Protein AF-D2U1A9-F1 (afdb_monomer)

Sequence (76 aa):
MHVTKFAELIGKTPSAVKEMIENNKLPIIPLQDPNKPNSRVRERLIYIPEFNRGVREAYFNRPAEERDAWKKWFGL

Foldseek 3Di:
DALCVVCVVVVHDSVVSVVCVVVVVFAWDWDDDPVCPPDPDITIDTDVVVVVVVVVCVLVVDPPCVSCVCVVVVVD

Mean predicted aligned error: 4.47 Å

Solvent-accessible surface area (backbone atoms only — not comparable to full-atom values): 4579 Å² total; per-residue (Å²): 79,54,56,60,61,52,14,58,78,70,76,46,54,52,66,59,51,51,53,36,46,77,67,67,73,52,56,68,46,79,50,64,58,84,93,44,84,82,55,88,80,57,51,58,27,40,42,59,71,61,45,53,49,52,54,50,49,64,54,66,75,43,59,65,70,72,65,48,50,67,36,59,82,73,76,96

InterPro domains:
  IPR019679 Regulatory phage protein Cox [PF10743] (2-76)
  IPR038147 Cox superfamily [G3DSA:6.10.200.10] (1-76)

Radius of gyration: 17.22 Å; Cα contacts (8 Å, |Δi|>4): 63; chains: 1; bounding box: 46×22×43 Å

Structure (mmCIF, N/CA/C/O backbone):
data_AF-D2U1A9-F1
#
_entry.id   AF-D2U1A9-F1
#
loop_
_atom_site.group_PDB
_atom_site.id
_atom_site.type_symbol
_atom_site.label_atom_id
_atom_site.label_alt_id
_atom_site.label_comp_id
_atom_site.label_asym_id
_atom_site.label_entity_id
_atom_site.label_seq_id
_atom_site.pdbx_PDB_ins_code
_atom_site.Cartn_x
_atom_site.Cartn_y
_atom_site.Cartn_z
_atom_site.occupancy
_atom_site.B_iso_or_equiv
_atom_site.auth_seq_id
_atom_site.auth_comp_id
_atom_site.auth_asym_id
_atom_site.auth_atom_id
_atom_site.pdbx_PDB_model_num
ATOM 1 N N . MET A 1 1 ? -0.434 -5.728 8.831 1.00 92.06 1 MET A N 1
ATOM 2 C CA . MET A 1 1 ? 0.299 -4.472 9.115 1.00 92.06 1 MET A CA 1
ATOM 3 C C . MET A 1 1 ? -0.681 -3.328 9.309 1.00 92.06 1 MET A C 1
ATOM 5 O O . MET A 1 1 ? -1.656 -3.271 8.571 1.00 92.06 1 MET A O 1
ATOM 9 N N . HIS A 1 2 ? -0.449 -2.433 10.273 1.00 94.12 2 HIS A N 1
ATOM 10 C CA . HIS A 1 2 ? -1.333 -1.283 10.501 1.00 94.12 2 HIS A CA 1
ATOM 11 C C . HIS A 1 2 ? -1.267 -0.271 9.349 1.00 94.12 2 HIS A C 1
ATOM 13 O O . HIS A 1 2 ? -0.209 -0.048 8.757 1.00 94.12 2 HIS A O 1
ATOM 19 N N . VAL A 1 3 ? -2.404 0.372 9.070 1.00 93.62 3 VAL A N 1
ATOM 20 C CA . VAL A 1 3 ? -2.561 1.378 8.003 1.00 93.62 3 VAL A CA 1
ATOM 21 C C . VAL A 1 3 ? -1.578 2.536 8.152 1.00 93.62 3 VAL A C 1
ATOM 23 O O . VAL A 1 3 ? -0.992 2.967 7.166 1.00 93.62 3 VAL A O 1
ATOM 26 N N . THR A 1 4 ? -1.367 3.018 9.377 1.00 94.94 4 THR A N 1
ATOM 27 C CA . THR A 1 4 ? -0.438 4.119 9.670 1.00 94.94 4 THR A CA 1
ATOM 28 C C . THR A 1 4 ? 0.994 3.756 9.307 1.00 94.94 4 THR A C 1
ATOM 30 O O . THR A 1 4 ? 1.653 4.520 8.606 1.00 94.94 4 THR A O 1
ATOM 33 N N . LYS A 1 5 ? 1.453 2.561 9.702 1.00 96.69 5 LYS A N 1
ATOM 34 C CA . LYS A 1 5 ? 2.808 2.111 9.379 1.00 96.69 5 LYS A CA 1
ATOM 35 C C . LYS A 1 5 ? 2.993 1.871 7.884 1.00 96.69 5 LYS A C 1
ATOM 37 O O . LYS A 1 5 ? 4.030 2.219 7.335 1.00 96.69 5 LYS A O 1
ATOM 42 N N . PHE A 1 6 ? 1.990 1.315 7.205 1.00 96.56 6 PHE A N 1
ATOM 43 C CA . PHE A 1 6 ? 2.052 1.172 5.750 1.00 96.56 6 PHE A CA 1
ATOM 44 C C . PHE A 1 6 ? 2.107 2.520 5.041 1.00 96.56 6 PHE A C 1
ATOM 46 O O . PHE A 1 6 ? 2.910 2.671 4.130 1.00 96.56 6 PHE A O 1
ATOM 53 N N . ALA A 1 7 ? 1.306 3.494 5.479 1.00 97.38 7 ALA A N 1
ATOM 54 C CA . ALA A 1 7 ? 1.310 4.842 4.921 1.00 97.38 7 ALA A CA 1
ATOM 55 C C . ALA A 1 7 ? 2.702 5.487 5.008 1.00 97.38 7 ALA A C 1
ATOM 57 O O . ALA A 1 7 ? 3.189 6.010 4.009 1.00 97.38 7 ALA A O 1
ATOM 58 N N . GLU A 1 8 ? 3.364 5.356 6.162 1.00 97.75 8 GLU A N 1
ATOM 59 C CA . GLU A 1 8 ? 4.749 5.793 6.369 1.00 97.75 8 GLU A CA 1
ATOM 60 C C . GLU A 1 8 ? 5.713 5.122 5.376 1.00 97.75 8 GLU A C 1
ATOM 62 O O . GLU A 1 8 ? 6.459 5.812 4.687 1.00 97.75 8 GLU A O 1
ATOM 67 N N . LEU A 1 9 ? 5.650 3.791 5.240 1.00 97.12 9 LEU A N 1
ATOM 68 C CA . LEU A 1 9 ? 6.549 3.026 4.364 1.00 97.12 9 LEU A CA 1
ATOM 69 C C . LEU A 1 9 ? 6.421 3.392 2.879 1.00 97.12 9 LEU A C 1
ATOM 71 O O . LEU A 1 9 ? 7.402 3.301 2.147 1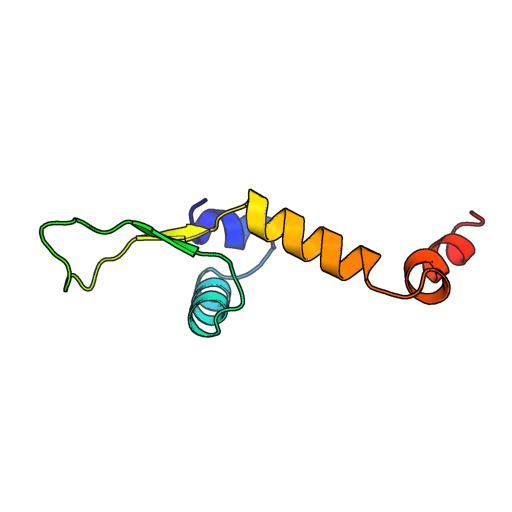.00 97.12 9 LEU A O 1
ATOM 75 N N . ILE A 1 10 ? 5.229 3.790 2.427 1.00 95.56 10 ILE A N 1
ATOM 76 C CA . ILE A 1 10 ? 4.988 4.172 1.027 1.00 95.56 10 ILE A CA 1
ATOM 77 C C . ILE A 1 10 ? 4.993 5.692 0.803 1.00 95.56 10 ILE A C 1
ATOM 79 O O . ILE A 1 10 ? 4.633 6.144 -0.286 1.00 95.56 10 ILE A O 1
ATOM 83 N N . GLY A 1 11 ? 5.335 6.486 1.826 1.00 97.31 11 GLY A N 1
ATOM 84 C CA . GLY A 1 11 ? 5.380 7.948 1.745 1.00 97.31 11 GLY A CA 1
ATOM 85 C C . GLY A 1 11 ? 4.023 8.610 1.468 1.00 97.31 11 GLY A C 1
ATOM 86 O O . GLY A 1 11 ? 3.965 9.633 0.789 1.00 97.31 11 GLY A O 1
ATOM 87 N N . LYS A 1 12 ? 2.914 8.026 1.942 1.00 97.06 12 LYS A N 1
ATOM 88 C CA . LYS A 1 12 ? 1.553 8.577 1.793 1.00 97.06 12 LYS A CA 1
ATOM 89 C C . LYS A 1 12 ? 0.967 8.999 3.135 1.00 97.06 12 LYS A C 1
ATOM 91 O O . LYS A 1 12 ? 1.368 8.524 4.192 1.00 97.06 12 LYS A O 1
ATOM 96 N N . THR A 1 13 ? -0.043 9.868 3.099 1.00 97.75 13 THR A N 1
ATOM 97 C CA . THR A 1 13 ? -0.810 10.199 4.306 1.00 97.75 13 THR A CA 1
ATOM 98 C C . THR A 1 13 ? -1.700 9.016 4.715 1.00 97.75 13 THR A C 1
ATOM 100 O O . THR A 1 13 ? -2.203 8.291 3.848 1.00 97.75 13 THR A O 1
ATOM 103 N N . PRO A 1 14 ? -1.983 8.821 6.018 1.00 95.62 14 PRO A N 1
ATOM 104 C CA . PRO A 1 14 ? -2.914 7.783 6.461 1.00 95.62 14 PRO A CA 1
ATOM 105 C C . PRO A 1 14 ? -4.312 7.911 5.840 1.00 95.62 14 PRO A C 1
ATOM 107 O O . PRO A 1 14 ? -4.975 6.901 5.619 1.00 95.62 14 PRO A O 1
ATOM 110 N N . SER A 1 15 ? -4.757 9.138 5.533 1.00 96.00 15 SER A N 1
ATOM 111 C CA . SER A 1 15 ? -6.044 9.382 4.867 1.00 96.00 15 SER A CA 1
ATOM 112 C C . SER A 1 15 ? -6.069 8.828 3.443 1.00 96.00 15 SER A C 1
ATOM 114 O O . SER A 1 15 ? -7.022 8.145 3.081 1.00 96.00 15 SER A O 1
ATOM 116 N N . ALA A 1 16 ? -5.003 9.040 2.665 1.00 97.31 16 ALA A N 1
ATOM 117 C CA . ALA A 1 16 ? -4.907 8.502 1.309 1.00 97.31 16 ALA A CA 1
ATOM 118 C C . ALA A 1 16 ? -4.926 6.965 1.310 1.00 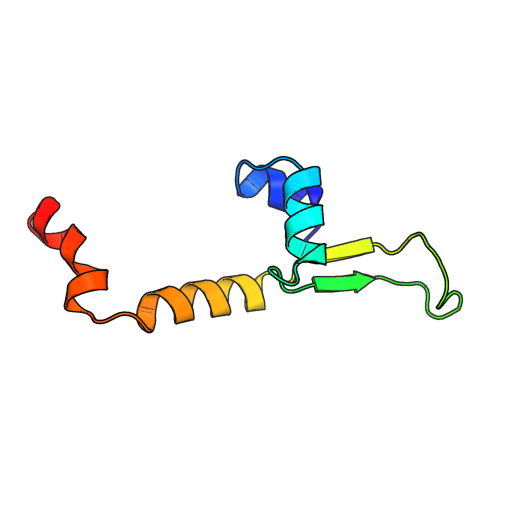97.31 16 ALA A C 1
ATOM 120 O O . ALA A 1 16 ? -5.568 6.343 0.470 1.00 97.31 16 ALA A O 1
ATOM 121 N N . VAL A 1 17 ? -4.269 6.329 2.286 1.00 96.31 17 VAL A N 1
ATOM 122 C CA . VAL A 1 17 ? -4.314 4.863 2.411 1.00 96.31 17 VAL A CA 1
ATOM 123 C C . VAL A 1 17 ? -5.712 4.374 2.801 1.00 96.31 17 VAL A C 1
ATOM 125 O O . VAL A 1 17 ? -6.155 3.357 2.275 1.00 96.31 17 VAL A O 1
ATOM 128 N N . LYS A 1 18 ? -6.448 5.088 3.664 1.00 93.88 18 LYS A N 1
ATOM 129 C CA . LYS A 1 18 ? -7.853 4.750 3.965 1.00 93.88 18 LYS A CA 1
ATOM 130 C C . LYS A 1 18 ? -8.732 4.806 2.716 1.00 93.88 18 LYS A C 1
ATOM 132 O O . LYS A 1 18 ? -9.468 3.858 2.465 1.00 93.88 18 LYS A O 1
ATOM 137 N N . GLU A 1 19 ? -8.581 5.847 1.905 1.00 96.56 19 GLU A N 1
ATOM 138 C CA . GLU A 1 19 ? -9.295 5.987 0.635 1.00 96.56 19 GLU A CA 1
ATOM 139 C C . GLU A 1 19 ? -8.926 4.861 -0.351 1.00 96.56 19 GLU A C 1
ATOM 141 O O . GLU A 1 19 ? -9.784 4.310 -1.039 1.00 96.56 19 GLU A O 1
ATOM 146 N N . MET A 1 20 ? -7.656 4.442 -0.398 1.00 96.44 20 MET A N 1
ATOM 147 C CA . MET A 1 20 ? -7.245 3.274 -1.189 1.00 96.44 20 MET A CA 1
ATOM 148 C C . MET A 1 20 ? -7.948 1.992 -0.732 1.00 96.44 20 MET A C 1
ATOM 150 O O . MET A 1 20 ? -8.321 1.175 -1.572 1.00 96.44 20 MET A O 1
ATOM 154 N N . ILE A 1 21 ? -8.140 1.816 0.577 1.00 94.50 21 ILE A N 1
ATOM 155 C CA . ILE A 1 21 ? -8.869 0.669 1.123 1.00 94.50 21 ILE A CA 1
ATOM 156 C C . ILE A 1 21 ? -10.346 0.724 0.731 1.00 94.50 21 ILE A C 1
ATOM 158 O O . ILE A 1 21 ? -10.894 -0.288 0.313 1.00 94.50 21 ILE A O 1
ATOM 162 N N . GLU A 1 22 ? -10.989 1.882 0.867 1.00 93.56 22 GLU A N 1
ATOM 163 C CA . GLU A 1 22 ? -12.402 2.071 0.502 1.00 93.56 22 GLU A CA 1
ATOM 164 C C . GLU A 1 22 ? -12.644 1.823 -0.991 1.00 93.56 22 G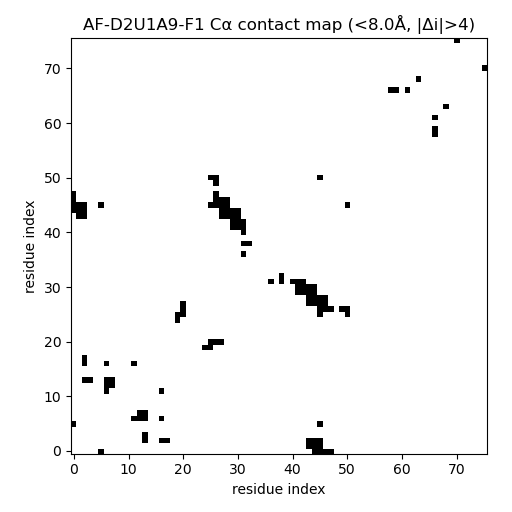LU A C 1
ATOM 166 O O . GLU A 1 22 ? -13.665 1.258 -1.369 1.00 93.56 22 GLU A O 1
ATOM 171 N N . ASN A 1 23 ? -11.648 2.134 -1.820 1.00 96.50 23 ASN A N 1
ATOM 172 C CA . ASN A 1 23 ? -11.635 1.828 -3.247 1.00 96.50 23 ASN A CA 1
ATOM 173 C C . ASN A 1 23 ? -11.149 0.403 -3.587 1.00 96.50 23 ASN A C 1
ATOM 175 O O . ASN A 1 23 ? -10.834 0.135 -4.745 1.00 96.50 23 ASN A O 1
ATOM 179 N N . ASN A 1 24 ? -11.039 -0.504 -2.609 1.00 93.88 24 ASN A N 1
ATOM 180 C CA . ASN A 1 24 ? -10.604 -1.898 -2.785 1.00 93.88 24 ASN A CA 1
ATOM 181 C C . ASN A 1 24 ? -9.228 -2.075 -3.462 1.00 93.88 24 ASN A C 1
ATOM 183 O O . ASN A 1 24 ? -8.966 -3.088 -4.105 1.00 93.88 24 ASN A O 1
ATOM 187 N N . LYS A 1 25 ? -8.315 -1.108 -3.308 1.00 95.75 25 LYS A N 1
ATOM 188 C CA . LYS A 1 25 ? -6.971 -1.154 -3.917 1.00 95.75 25 LYS A CA 1
ATOM 189 C C . LYS A 1 25 ? -5.941 -1.913 -3.079 1.00 95.75 25 LYS A C 1
ATOM 191 O O . LYS A 1 25 ? -4.801 -2.060 -3.513 1.00 95.75 25 LYS A O 1
ATOM 196 N N . LEU A 1 26 ? -6.293 -2.328 -1.861 1.00 96.62 26 LEU A N 1
ATOM 197 C CA . LEU A 1 26 ? -5.375 -2.966 -0.919 1.00 96.62 26 LEU A CA 1
ATOM 198 C C . LEU A 1 26 ? -5.992 -4.238 -0.323 1.00 96.62 26 LEU A C 1
ATOM 200 O O . LEU A 1 26 ? -7.171 -4.220 0.033 1.00 96.62 26 LEU A O 1
ATOM 204 N N . PRO A 1 27 ? -5.204 -5.315 -0.150 1.00 96.69 27 PRO A N 1
ATOM 205 C CA . PRO A 1 27 ? -5.665 -6.524 0.520 1.00 96.69 27 PRO A CA 1
ATOM 206 C C . PRO A 1 27 ? -5.753 -6.282 2.031 1.00 96.69 27 PRO A C 1
ATOM 208 O O . PRO A 1 27 ? -4.746 -6.001 2.690 1.00 96.69 27 PRO A O 1
ATOM 211 N N . ILE A 1 28 ? -6.964 -6.389 2.582 1.00 95.62 28 ILE A N 1
ATOM 212 C CA . ILE A 1 28 ? -7.255 -6.091 3.987 1.00 95.62 28 ILE A CA 1
ATOM 213 C C . ILE A 1 28 ? -7.790 -7.314 4.719 1.00 95.62 28 ILE A C 1
ATOM 215 O O . ILE A 1 28 ? -8.690 -7.998 4.245 1.00 95.62 28 ILE A O 1
ATOM 219 N N . ILE A 1 29 ? -7.281 -7.511 5.932 1.00 92.38 29 ILE A N 1
ATOM 220 C CA . ILE A 1 29 ? -7.851 -8.384 6.950 1.00 92.38 29 ILE A CA 1
ATOM 221 C C . ILE A 1 29 ? -8.581 -7.486 7.960 1.00 92.38 29 ILE A C 1
ATOM 223 O O . ILE A 1 29 ? -7.933 -6.658 8.616 1.00 92.38 29 ILE A O 1
ATOM 227 N N . PRO A 1 30 ? -9.915 -7.593 8.080 1.00 88.44 30 PRO A N 1
ATOM 228 C CA . PRO A 1 30 ? -10.652 -6.893 9.119 1.00 88.44 30 PRO A CA 1
ATOM 229 C C . PRO A 1 30 ? -10.414 -7.583 10.466 1.00 88.44 30 PRO A C 1
ATOM 231 O O . PRO A 1 30 ? -10.681 -8.772 10.620 1.00 88.44 30 PRO A O 1
ATOM 234 N N . LEU A 1 31 ? -9.937 -6.830 11.452 1.00 86.62 31 LEU A N 1
ATOM 235 C CA . LEU A 1 31 ? -9.891 -7.261 12.841 1.00 86.62 31 LEU A CA 1
ATOM 236 C C . LEU A 1 31 ? -11.123 -6.691 13.546 1.00 86.62 31 LEU A C 1
ATOM 238 O O . LEU A 1 31 ? -11.263 -5.477 13.734 1.00 86.62 31 LEU A O 1
ATOM 242 N N . GLN A 1 32 ? -12.052 -7.583 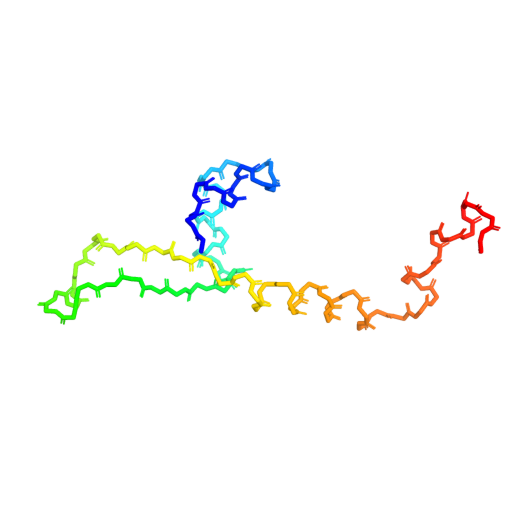13.871 1.00 84.94 32 GLN A N 1
ATOM 243 C CA . GLN A 1 32 ? -13.340 -7.244 14.448 1.00 84.94 32 GLN A CA 1
ATOM 244 C C . GLN A 1 32 ? -13.664 -8.186 15.604 1.00 84.94 32 GLN A C 1
ATOM 246 O O . GLN A 1 32 ? -13.428 -9.387 15.514 1.00 84.94 32 GLN A O 1
ATOM 251 N N . ASP A 1 33 ? -14.231 -7.628 16.674 1.00 84.06 33 ASP A N 1
ATOM 252 C CA . ASP A 1 33 ? -14.787 -8.406 17.779 1.00 84.06 33 ASP A CA 1
ATOM 253 C C . ASP A 1 33 ? -15.950 -9.279 17.262 1.00 84.06 33 ASP A C 1
ATOM 255 O O . ASP A 1 33 ? -16.951 -8.722 16.784 1.00 84.06 33 ASP A O 1
ATOM 259 N N . PRO A 1 34 ? -15.855 -10.619 17.365 1.00 85.50 34 PRO A N 1
ATOM 260 C CA . PRO A 1 34 ? -16.909 -11.530 16.925 1.00 85.50 34 PRO A CA 1
ATOM 261 C C . PRO A 1 34 ? -18.257 -11.271 17.609 1.00 85.50 34 PRO A C 1
ATOM 263 O O . PRO A 1 34 ? -19.305 -11.491 17.008 1.00 85.50 34 PRO A O 1
ATOM 266 N N . ASN A 1 35 ? -18.242 -10.748 18.838 1.00 89.50 35 ASN A N 1
ATOM 267 C CA . ASN A 1 35 ? -19.449 -10.451 19.610 1.00 89.50 35 ASN A CA 1
ATOM 268 C C . ASN A 1 35 ? -20.073 -9.097 19.240 1.00 89.50 35 ASN A C 1
ATOM 270 O O . ASN A 1 35 ? -21.164 -8.765 19.704 1.00 89.50 35 ASN A O 1
ATOM 274 N N . LYS A 1 36 ? -19.391 -8.290 18.415 1.00 84.69 36 LYS A N 1
ATOM 275 C CA . LYS A 1 36 ? -19.855 -6.966 17.973 1.00 84.69 36 LYS A CA 1
ATOM 276 C C . LYS A 1 36 ? -19.741 -6.826 16.448 1.00 84.69 36 LYS A C 1
ATOM 278 O O . LYS A 1 36 ? -19.011 -5.955 15.953 1.00 84.69 36 LYS A O 1
ATOM 283 N N . PRO A 1 37 ? -2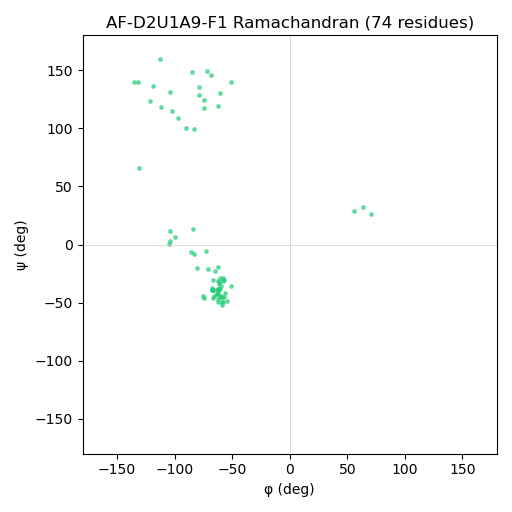0.514 -7.613 15.673 1.00 77.81 37 PRO A N 1
ATOM 284 C CA . PRO A 1 37 ? -20.468 -7.614 14.207 1.00 77.81 37 PRO A CA 1
ATOM 285 C C . PRO A 1 37 ? -20.864 -6.265 13.572 1.00 77.81 37 PRO A C 1
ATOM 287 O O . PRO A 1 37 ? -20.448 -5.957 12.455 1.00 77.81 37 PRO A O 1
ATOM 290 N N . ASN A 1 38 ? -21.563 -5.392 14.304 1.00 80.31 38 ASN A N 1
ATOM 291 C CA . ASN A 1 38 ? -21.953 -4.055 13.836 1.00 80.31 38 ASN A CA 1
ATOM 292 C C . ASN A 1 38 ? -21.108 -2.911 14.426 1.00 80.31 38 ASN A C 1
ATOM 294 O O . ASN A 1 38 ? -21.462 -1.743 14.271 1.00 80.31 38 ASN A O 1
ATOM 298 N N . SER A 1 39 ? -19.985 -3.210 15.094 1.00 78.50 39 SER A N 1
ATOM 299 C CA . SER A 1 39 ? -19.090 -2.167 15.609 1.00 78.50 39 SER A CA 1
ATOM 300 C C . SER A 1 39 ? -18.548 -1.289 14.474 1.00 78.50 39 SER A C 1
ATOM 302 O O . SER A 1 39 ? -18.016 -1.795 13.480 1.00 78.50 39 SER A O 1
ATOM 304 N N . ARG A 1 40 ? -18.649 0.036 14.656 1.00 67.12 40 ARG A N 1
ATOM 305 C CA . ARG A 1 40 ? -18.008 1.054 13.803 1.00 67.12 40 ARG A CA 1
ATOM 306 C C . ARG A 1 40 ? -16.484 1.026 13.918 1.00 67.12 40 ARG A C 1
ATOM 308 O O . ARG A 1 40 ? -15.796 1.361 12.958 1.00 67.12 40 ARG A O 1
ATOM 315 N N . VAL A 1 41 ? -15.959 0.639 15.081 1.00 64.31 41 VAL A N 1
ATOM 316 C CA . VAL A 1 41 ? -14.519 0.495 15.305 1.00 64.31 41 VAL A CA 1
ATOM 317 C C . VAL A 1 41 ? -14.118 -0.881 14.793 1.00 64.31 41 VAL A C 1
ATOM 319 O O . VAL A 1 41 ? -14.349 -1.893 15.455 1.00 64.31 41 VAL A O 1
ATOM 322 N N . ARG A 1 42 ? -13.571 -0.905 13.578 1.00 72.56 42 ARG A N 1
ATOM 323 C CA . ARG A 1 42 ? -12.936 -2.077 12.977 1.00 72.56 42 ARG A CA 1
ATOM 324 C C . ARG A 1 42 ? -11.508 -1.702 12.661 1.00 72.56 42 ARG A C 1
ATOM 326 O O . ARG A 1 42 ? -11.268 -0.726 11.945 1.00 72.56 42 ARG A O 1
ATOM 333 N N . GLU A 1 43 ? -10.569 -2.463 13.190 1.00 85.50 43 GLU A N 1
ATOM 334 C CA . GLU A 1 43 ? -9.187 -2.296 12.789 1.00 85.50 43 GLU A CA 1
ATOM 335 C C . GLU A 1 43 ? -8.984 -2.984 11.435 1.00 85.50 43 GLU A C 1
ATOM 337 O O . GLU A 1 43 ? -9.506 -4.067 11.174 1.00 85.50 43 GLU A O 1
ATOM 342 N N . ARG A 1 44 ? -8.283 -2.310 10.522 1.00 89.56 44 ARG A N 1
ATOM 343 C CA . ARG A 1 44 ? -7.982 -2.836 9.189 1.00 89.56 44 ARG A CA 1
ATOM 344 C C . ARG A 1 44 ? -6.491 -3.099 9.116 1.00 89.56 44 ARG A C 1
ATOM 346 O O . ARG A 1 44 ? -5.692 -2.172 9.243 1.00 89.56 44 ARG A O 1
ATOM 353 N N . LEU A 1 45 ? -6.123 -4.354 8.903 1.00 94.12 45 LEU A N 1
ATOM 354 C CA . LEU A 1 45 ? -4.736 -4.754 8.726 1.00 94.12 45 LEU A CA 1
ATOM 355 C C . LEU A 1 45 ? -4.473 -5.025 7.251 1.00 94.12 45 LEU A C 1
ATOM 357 O O . LEU A 1 45 ? -5.208 -5.762 6.610 1.00 94.12 45 LEU A O 1
ATOM 361 N N . ILE A 1 46 ? -3.393 -4.463 6.720 1.00 95.75 46 ILE A N 1
ATOM 362 C CA . ILE A 1 46 ? -2.931 -4.757 5.363 1.00 95.75 46 ILE A CA 1
ATOM 363 C C . ILE A 1 46 ? -2.190 -6.087 5.373 1.00 95.75 46 ILE A C 1
ATOM 365 O O . ILE A 1 46 ? -1.279 -6.288 6.193 1.00 95.75 46 ILE A O 1
ATOM 369 N N . TYR A 1 47 ? -2.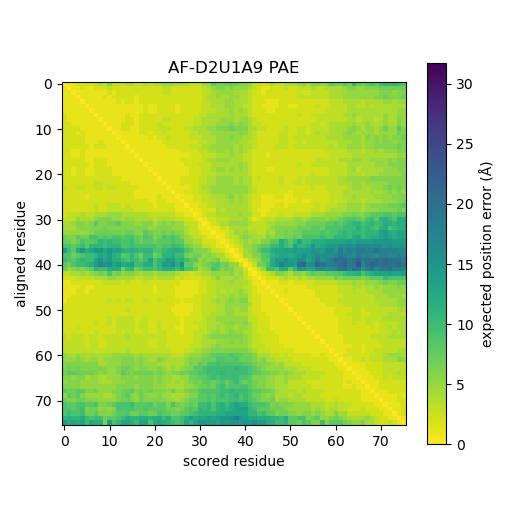586 -6.984 4.471 1.00 96.75 47 TYR A N 1
ATOM 370 C CA . TYR A 1 47 ? -1.974 -8.296 4.321 1.00 96.75 47 TYR A CA 1
ATOM 371 C C . TYR A 1 47 ? -0.817 -8.239 3.320 1.00 96.75 47 TYR A C 1
ATOM 373 O O . TYR A 1 47 ? -0.998 -8.203 2.106 1.00 96.75 47 TYR A O 1
ATOM 381 N N . ILE A 1 48 ? 0.401 -8.183 3.859 1.00 96.69 48 ILE A N 1
ATOM 382 C CA . ILE A 1 48 ? 1.624 -7.914 3.091 1.00 96.69 48 ILE A CA 1
ATOM 383 C C . ILE A 1 48 ? 2.016 -9.023 2.110 1.00 96.69 48 ILE A C 1
ATOM 385 O O . ILE A 1 48 ? 2.411 -8.672 1.000 1.00 96.69 48 ILE A O 1
ATOM 389 N N . PRO A 1 49 ? 1.882 -10.323 2.435 1.00 97.56 49 PRO A N 1
ATOM 390 C CA . PRO A 1 49 ? 2.135 -11.383 1.463 1.00 97.56 49 PRO A CA 1
ATOM 391 C C . PRO A 1 49 ? 1.317 -11.222 0.176 1.00 97.56 49 PRO A C 1
ATOM 393 O O . PRO A 1 49 ? 1.895 -11.222 -0.907 1.00 97.56 49 PRO A O 1
ATOM 396 N N . GLU A 1 50 ? 0.006 -10.985 0.286 1.00 97.62 50 GLU A N 1
ATOM 397 C CA . GLU A 1 50 ? -0.860 -10.777 -0.884 1.00 97.62 50 GLU A CA 1
ATOM 398 C C . GLU A 1 50 ? -0.540 -9.491 -1.636 1.00 97.62 50 GLU A C 1
ATOM 400 O O . GLU A 1 50 ? -0.514 -9.483 -2.865 1.00 97.62 50 GLU A O 1
ATOM 405 N N . PHE A 1 51 ? -0.229 -8.411 -0.915 1.00 96.94 51 PHE A N 1
ATOM 406 C CA . PHE A 1 51 ? 0.201 -7.171 -1.553 1.00 96.94 51 PHE A CA 1
ATOM 407 C C . PHE A 1 51 ? 1.464 -7.393 -2.400 1.00 96.94 51 PHE A C 1
ATOM 409 O O . PHE A 1 51 ? 1.489 -7.047 -3.580 1.00 96.94 51 PHE A O 1
ATOM 416 N N . ASN A 1 52 ? 2.491 -8.031 -1.832 1.00 97.12 52 ASN A N 1
ATOM 417 C CA . ASN A 1 52 ? 3.746 -8.305 -2.531 1.00 97.12 52 ASN A CA 1
ATOM 418 C C . ASN A 1 52 ? 3.557 -9.278 -3.701 1.00 97.12 52 ASN A C 1
ATOM 420 O O . ASN A 1 52 ? 4.164 -9.080 -4.755 1.00 97.12 52 ASN A O 1
ATOM 424 N N . ARG A 1 53 ? 2.708 -10.302 -3.537 1.00 98.06 53 ARG A N 1
ATOM 425 C CA . ARG A 1 53 ? 2.339 -11.230 -4.614 1.00 98.06 53 ARG A CA 1
ATOM 426 C C . ARG A 1 53 ? 1.715 -10.472 -5.786 1.00 98.06 53 ARG A C 1
ATOM 428 O O . ARG A 1 53 ? 2.215 -10.582 -6.901 1.00 98.06 53 ARG A O 1
ATOM 435 N N . GLY A 1 54 ? 0.704 -9.642 -5.522 1.00 97.38 54 GLY A N 1
ATOM 436 C CA . GLY A 1 54 ? 0.023 -8.852 -6.550 1.00 97.38 54 GLY A CA 1
ATOM 437 C C . GLY A 1 54 ? 0.945 -7.854 -7.255 1.00 97.38 54 GLY A C 1
ATOM 438 O O . GLY A 1 54 ? 0.916 -7.750 -8.478 1.00 97.38 54 GLY A O 1
ATOM 439 N N . VAL A 1 55 ? 1.821 -7.165 -6.515 1.00 96.56 55 VAL A N 1
ATOM 440 C CA . VAL A 1 55 ? 2.820 -6.252 -7.106 1.00 96.56 55 VAL A CA 1
ATOM 441 C C . VAL A 1 55 ? 3.803 -7.009 -8.003 1.00 96.56 55 VAL A C 1
ATOM 443 O O . VAL A 1 55 ? 4.112 -6.550 -9.103 1.00 96.56 55 VAL A O 1
ATOM 446 N N . ARG A 1 56 ? 4.273 -8.183 -7.564 1.00 97.00 56 ARG A N 1
ATOM 447 C CA . ARG A 1 56 ? 5.171 -9.034 -8.351 1.00 97.00 56 ARG A CA 1
ATOM 448 C C . ARG A 1 56 ? 4.494 -9.507 -9.637 1.00 97.00 56 ARG A C 1
ATOM 450 O O . ARG A 1 56 ? 5.073 -9.365 -10.709 1.00 97.00 56 ARG A O 1
ATOM 457 N N . GLU A 1 57 ? 3.280 -10.035 -9.545 1.00 97.50 57 GLU A N 1
ATOM 458 C CA . GLU A 1 57 ? 2.504 -10.471 -10.710 1.00 97.50 57 GLU A CA 1
ATOM 459 C C . GLU A 1 57 ? 2.260 -9.314 -11.683 1.00 97.50 57 GLU A C 1
ATOM 461 O O . GLU A 1 57 ? 2.527 -9.449 -12.872 1.00 97.50 57 GLU A O 1
ATOM 466 N N . ALA A 1 58 ? 1.868 -8.139 -11.185 1.00 96.00 58 ALA A N 1
ATOM 467 C CA . ALA A 1 58 ? 1.667 -6.950 -12.013 1.00 96.00 58 ALA A CA 1
ATOM 468 C C . ALA A 1 58 ? 2.941 -6.490 -12.745 1.00 96.00 58 ALA A C 1
ATOM 470 O O . ALA A 1 58 ? 2.851 -5.896 -13.822 1.00 96.00 58 ALA A O 1
ATOM 471 N N . TYR A 1 59 ? 4.122 -6.749 -12.177 1.00 95.75 59 TYR A N 1
ATOM 472 C CA . TYR A 1 59 ? 5.402 -6.483 -12.831 1.00 95.75 59 TYR A CA 1
ATOM 473 C C . TYR A 1 59 ? 5.711 -7.511 -13.929 1.00 95.75 59 TYR A C 1
ATOM 475 O O . TYR A 1 59 ? 6.103 -7.134 -15.032 1.00 95.75 59 TYR A O 1
ATOM 483 N N . PHE A 1 60 ? 5.517 -8.804 -13.650 1.00 96.44 60 PHE A N 1
ATOM 484 C CA . PHE A 1 60 ? 5.850 -9.886 -14.585 1.00 96.44 60 PHE A CA 1
ATOM 485 C C . PHE A 1 60 ? 4.808 -10.124 -15.683 1.00 96.44 60 PHE A C 1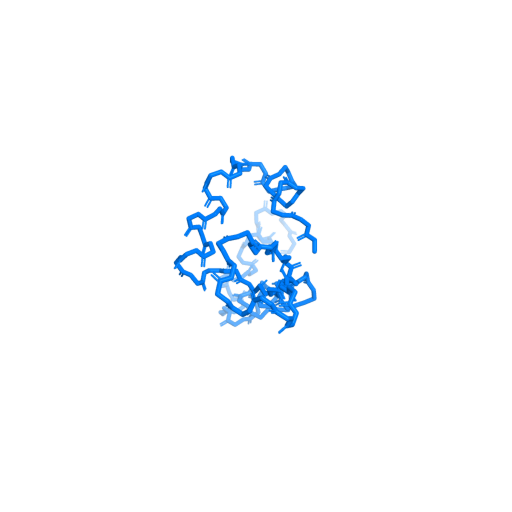
ATOM 487 O O . PHE A 1 60 ? 5.169 -10.667 -16.721 1.00 96.44 60 PHE A O 1
ATOM 494 N N . ASN A 1 61 ? 3.563 -9.682 -15.498 1.00 96.06 61 ASN A N 1
ATOM 495 C CA . ASN A 1 61 ? 2.504 -9.770 -16.510 1.00 96.06 61 ASN A CA 1
ATOM 496 C C . ASN A 1 61 ? 2.682 -8.778 -17.672 1.00 96.06 61 ASN A C 1
ATOM 498 O O . ASN A 1 61 ? 1.906 -8.805 -18.624 1.00 96.06 61 ASN A O 1
ATOM 502 N N . ARG A 1 62 ? 3.674 -7.886 -17.602 1.00 94.31 62 ARG A N 1
ATOM 503 C CA . ARG A 1 62 ? 4.014 -6.968 -18.695 1.00 94.31 62 ARG A CA 1
ATOM 504 C C . ARG A 1 62 ? 4.956 -7.6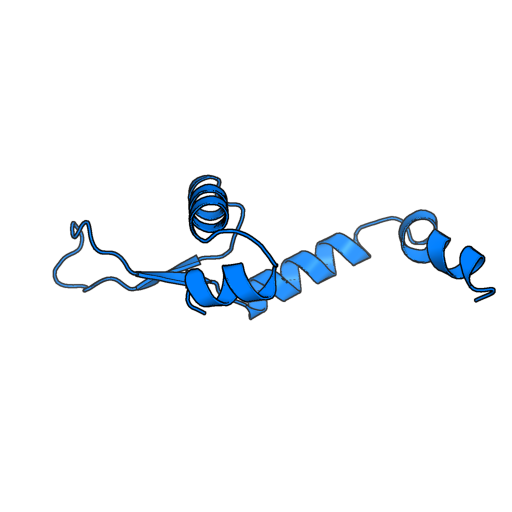51 -19.693 1.00 94.31 62 ARG A C 1
ATOM 506 O O . ARG A 1 62 ? 5.788 -8.452 -19.255 1.00 94.31 62 ARG A O 1
ATOM 513 N N . PRO A 1 63 ? 4.891 -7.306 -20.993 1.00 95.94 63 PRO A N 1
ATOM 514 C CA . PRO A 1 63 ? 5.867 -7.766 -21.979 1.00 95.94 63 PRO A CA 1
ATOM 515 C C . PRO A 1 63 ? 7.301 -7.508 -21.507 1.00 95.94 63 PRO A C 1
ATOM 517 O O . PRO A 1 63 ? 7.590 -6.466 -20.909 1.00 95.94 63 PRO A O 1
ATOM 520 N N . ALA A 1 64 ? 8.203 -8.461 -21.755 1.00 93.69 64 ALA A N 1
ATOM 521 C CA . ALA A 1 64 ? 9.582 -8.370 -21.282 1.00 93.69 64 ALA A CA 1
ATOM 522 C C . ALA A 1 64 ? 10.294 -7.142 -21.866 1.00 93.69 64 ALA A C 1
ATOM 524 O O . ALA A 1 64 ? 11.087 -6.509 -21.174 1.00 93.69 64 ALA A O 1
ATOM 525 N N . GLU A 1 65 ? 9.954 -6.772 -23.100 1.00 92.38 65 GLU A N 1
ATOM 526 C CA . GLU A 1 65 ? 10.480 -5.613 -23.813 1.00 92.38 65 GLU A CA 1
ATOM 527 C C . GLU A 1 65 ? 10.179 -4.314 -23.064 1.00 92.38 65 GLU A C 1
ATOM 529 O O . GLU A 1 65 ? 11.073 -3.489 -22.903 1.00 92.38 65 GLU A O 1
ATOM 534 N N . GLU A 1 66 ? 8.952 -4.145 -22.564 1.00 92.75 66 GLU A N 1
ATOM 535 C CA . GLU A 1 66 ? 8.546 -2.970 -21.784 1.00 92.75 66 GLU A CA 1
ATOM 536 C C . GLU A 1 66 ? 9.109 -3.015 -20.363 1.00 92.75 66 GLU A C 1
ATOM 538 O O . GLU A 1 66 ? 9.627 -2.022 -19.850 1.00 92.75 66 GLU A O 1
ATOM 543 N N . ARG A 1 67 ? 9.021 -4.185 -19.724 1.00 94.94 67 ARG A N 1
ATOM 544 C CA . ARG A 1 67 ? 9.451 -4.404 -18.341 1.00 94.94 67 ARG A CA 1
ATOM 545 C C . ARG A 1 67 ? 10.949 -4.177 -18.160 1.00 94.94 67 ARG A C 1
ATOM 547 O O . ARG A 1 67 ? 11.355 -3.623 -17.142 1.00 94.94 67 ARG A O 1
ATOM 554 N N . ASP A 1 68 ? 11.756 -4.596 -19.131 1.00 95.38 68 ASP A N 1
ATOM 555 C CA . ASP A 1 68 ? 13.216 -4.577 -19.056 1.00 95.38 68 ASP A CA 1
ATOM 556 C C . ASP A 1 68 ? 13.844 -3.455 -19.903 1.00 95.38 68 ASP A C 1
ATOM 558 O O . ASP A 1 68 ? 15.064 -3.301 -19.886 1.00 95.38 68 ASP A O 1
ATOM 562 N N . ALA A 1 69 ? 13.047 -2.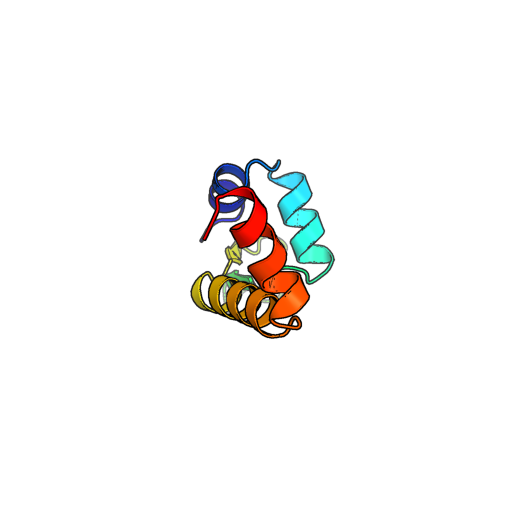623 -20.592 1.00 93.81 69 ALA A N 1
ATOM 563 C CA . ALA A 1 69 ? 13.536 -1.501 -21.409 1.00 93.81 69 ALA A CA 1
ATOM 564 C C . ALA A 1 69 ? 14.511 -0.582 -20.657 1.00 93.81 69 ALA A C 1
ATOM 566 O O . ALA A 1 69 ? 15.475 -0.080 -21.239 1.00 93.81 69 ALA A O 1
ATOM 567 N N . TRP A 1 70 ? 14.278 -0.382 -19.357 1.00 93.25 70 TRP A N 1
ATOM 568 C CA . TRP A 1 70 ? 15.106 0.465 -18.503 1.00 93.25 70 TRP A CA 1
ATOM 569 C C . TRP A 1 70 ? 16.538 -0.062 -18.333 1.00 93.25 70 TRP A C 1
ATOM 571 O O . TRP A 1 70 ? 17.438 0.734 -18.085 1.00 93.25 70 TRP A O 1
ATOM 581 N N . LYS A 1 71 ? 16.796 -1.365 -18.527 1.00 93.38 71 LYS A N 1
ATOM 582 C CA . LYS A 1 71 ? 18.153 -1.944 -18.455 1.00 93.38 71 LYS A CA 1
ATOM 583 C C . LYS A 1 71 ? 19.098 -1.323 -19.482 1.00 93.38 71 LYS A C 1
ATOM 585 O O . LYS A 1 71 ? 20.242 -1.018 -19.156 1.00 93.38 71 LYS A O 1
ATOM 590 N N . LYS A 1 72 ? 18.578 -0.998 -20.673 1.00 91.38 72 LYS A N 1
ATOM 591 C CA . LYS A 1 72 ? 19.339 -0.331 -21.742 1.00 91.38 72 LYS A CA 1
ATOM 592 C C . LYS A 1 72 ? 19.917 1.013 -21.299 1.00 91.38 72 LYS A C 1
ATOM 594 O O . LYS A 1 72 ? 20.989 1.391 -21.750 1.00 91.38 72 LYS A O 1
ATOM 599 N N . TRP A 1 73 ? 19.232 1.718 -20.399 1.00 93.56 73 TRP A N 1
ATOM 600 C CA . TRP A 1 73 ? 19.672 3.020 -19.891 1.00 93.56 73 TRP A CA 1
ATOM 601 C C . TRP A 1 73 ? 20.889 2.889 -18.967 1.00 93.56 73 TRP A C 1
ATOM 603 O O . TRP A 1 73 ? 21.631 3.850 -18.792 1.00 93.56 73 TRP A O 1
ATOM 613 N N . PHE A 1 74 ? 21.112 1.694 -18.415 1.00 93.88 74 PHE A N 1
ATOM 614 C CA . PHE A 1 74 ? 22.253 1.355 -17.568 1.00 93.88 74 PHE A CA 1
ATOM 615 C C . PHE A 1 74 ? 23.316 0.510 -18.291 1.00 93.88 74 PHE A C 1
ATOM 617 O O . PHE A 1 74 ? 24.300 0.127 -17.665 1.00 93.88 74 PHE A O 1
ATOM 624 N N . GLY A 1 75 ? 23.139 0.221 -19.587 1.00 90.19 75 GLY A N 1
ATOM 625 C CA . GLY A 1 75 ? 24.064 -0.614 -20.361 1.00 90.19 75 GLY A CA 1
ATOM 626 C C . GLY A 1 75 ? 24.049 -2.102 -19.982 1.00 90.19 75 GLY A C 1
ATOM 627 O O . GLY A 1 75 ? 25.066 -2.770 -20.156 1.00 90.19 75 GLY A O 1
ATOM 628 N N . LEU A 1 76 ? 22.924 -2.594 -19.446 1.00 85.00 76 LEU A N 1
ATOM 629 C CA . LEU A 1 76 ? 22.685 -3.996 -19.069 1.00 85.00 76 LEU A CA 1
ATOM 630 C C . LEU A 1 76 ? 21.842 -4.749 -20.106 1.00 85.00 76 LEU A C 1
ATOM 632 O O . LEU A 1 76 ? 21.004 -4.102 -20.779 1.00 85.00 76 LEU A O 1
#

Nearest PDB structures (foldseek):
  4lhf-assembly1_A  TM=9.462E-01  e=2.286E-06  Peduovirus P2
  2eth-assembly1_A  TM=3.618E-01  e=8.428E-02  Thermotoga maritima
  4ld5-assembly4_D  TM=5.247E-01  e=4.810E-01  Staphylococcus aureus
  5yi2-assembly2_E  TM=3.713E-01  e=2.871E-01  Lactococcus lactis subsp. lactis Il1403
  3s2w-assembly4_H  TM=4.024E-01  e=1.748E+00  Methanosarcina mazei Go1

Secondary structure (DSSP, 8-state):
-BHHHHHHHTT--HHHHHHHHHTT-S-EEEE--TT-TT-S--EEEE-HHHHHHHHHHHHHTS-HHHHHGGGGGGT-

pLDDT: mean 92.53, std 6.82, range [64.31, 98.06]

Organism: NCBI:txid638